Protein AF-A0A1B9MT09-F1 (afdb_monomer_lite)

Sequence (116 aa):
MTIEELIDKQTKREIFAAGRFQIILQTLKAAVTYLKLDLSLKYNKETQDTLFEEYLIKIKRKNIIKYLEHNGDIEDAIYDWAKEFASAGVRKGKAISGGRVATFEGSSYYQGDGLN

pLDDT: mean 94.53, std 6.09, range [57.97, 98.44]

Structure (mmCIF, N/CA/C/O backbone):
data_AF-A0A1B9MT09-F1
#
_entry.id   AF-A0A1B9MT09-F1
#
loop_
_atom_site.group_PDB
_atom_site.id
_atom_site.type_symbol
_atom_site.label_atom_id
_atom_site.label_alt_id
_atom_site.label_comp_id
_atom_site.label_asym_id
_atom_site.label_entity_id
_atom_site.label_seq_id
_atom_site.pdbx_PDB_ins_code
_atom_site.Cartn_x
_atom_site.Cartn_y
_atom_site.Cartn_z
_atom_site.occupancy
_atom_site.B_iso_or_equiv
_atom_site.auth_seq_id
_atom_site.auth_comp_id
_atom_site.auth_asym_id
_atom_site.auth_atom_id
_atom_site.pdbx_PDB_model_num
ATOM 1 N N . MET A 1 1 ? -5.723 6.446 18.864 1.00 95.25 1 MET A N 1
ATOM 2 C CA . MET A 1 1 ? -6.448 6.428 17.590 1.00 95.25 1 MET A CA 1
ATOM 3 C C . MET A 1 1 ? -6.737 4.987 17.210 1.00 95.25 1 MET A C 1
ATOM 5 O O . MET A 1 1 ? -5.790 4.205 17.118 1.00 95.25 1 MET A O 1
ATOM 9 N N . THR A 1 2 ? -8.007 4.623 17.079 1.00 98.38 2 THR A N 1
ATOM 10 C CA . THR A 1 2 ? -8.458 3.335 16.531 1.00 98.38 2 THR A CA 1
ATOM 11 C C . THR A 1 2 ? -8.408 3.339 15.002 1.00 98.38 2 THR A C 1
ATOM 13 O O . THR A 1 2 ? -8.172 4.381 14.383 1.00 98.38 2 THR A O 1
ATOM 16 N N . ILE A 1 3 ? -8.604 2.174 14.381 1.00 97.94 3 ILE A N 1
ATOM 17 C CA . ILE A 1 3 ? -8.771 2.064 12.928 1.00 97.94 3 ILE A CA 1
ATOM 18 C C . ILE A 1 3 ? -9.991 2.878 12.474 1.00 97.94 3 ILE A C 1
ATOM 20 O O . ILE A 1 3 ? -9.892 3.602 11.485 1.00 97.94 3 ILE A O 1
ATOM 24 N N . GLU A 1 4 ? -11.109 2.807 13.203 1.00 98.44 4 GLU A N 1
ATOM 25 C CA . GLU A 1 4 ? -12.316 3.588 12.905 1.00 98.44 4 GLU A CA 1
ATOM 26 C C . GLU A 1 4 ? -12.045 5.097 12.903 1.00 98.44 4 GLU A C 1
ATOM 28 O O . GLU A 1 4 ? -12.327 5.781 11.919 1.00 98.44 4 GLU A O 1
ATOM 33 N N . GLU A 1 5 ? -11.423 5.603 13.972 1.00 98.38 5 GLU A N 1
ATOM 34 C CA . GLU A 1 5 ? -11.073 7.020 14.101 1.00 98.38 5 GLU A CA 1
ATOM 35 C C . GLU A 1 5 ? -10.123 7.463 12.981 1.00 98.38 5 GLU A C 1
ATOM 37 O O . GLU A 1 5 ? -10.260 8.562 12.444 1.00 98.38 5 GLU A O 1
ATOM 42 N N . LEU A 1 6 ? -9.162 6.616 12.595 1.00 98.25 6 LEU A N 1
ATOM 43 C CA . LEU A 1 6 ? -8.266 6.918 11.481 1.00 98.25 6 LEU A CA 1
ATOM 44 C C . LEU A 1 6 ? -9.024 6.987 10.147 1.00 98.25 6 LEU A C 1
ATOM 46 O O . LEU A 1 6 ? -8.812 7.923 9.378 1.00 98.25 6 LEU A O 1
ATOM 50 N N . ILE A 1 7 ? -9.913 6.027 9.874 1.00 98.25 7 ILE A N 1
ATOM 51 C CA . ILE A 1 7 ? -10.735 6.013 8.656 1.00 98.25 7 ILE A CA 1
ATOM 52 C C . ILE A 1 7 ? -11.598 7.275 8.571 1.00 98.25 7 ILE A C 1
ATOM 54 O O . ILE A 1 7 ? -11.696 7.867 7.492 1.00 98.25 7 ILE A O 1
ATOM 58 N N . ASP A 1 8 ? -12.200 7.699 9.682 1.00 98.31 8 ASP A N 1
ATOM 59 C CA . ASP A 1 8 ? -12.994 8.927 9.753 1.00 98.31 8 ASP A CA 1
ATOM 60 C C . ASP A 1 8 ? -12.139 10.163 9.425 1.00 98.31 8 ASP A C 1
ATOM 62 O O . ASP A 1 8 ? -12.456 10.908 8.492 1.00 98.31 8 ASP A O 1
ATOM 66 N N . LYS A 1 9 ? -10.981 10.317 10.079 1.00 98.31 9 LYS A N 1
ATOM 67 C CA . LYS A 1 9 ? -10.045 11.424 9.813 1.00 98.31 9 LYS A CA 1
ATOM 68 C C . LYS A 1 9 ? -9.543 11.457 8.374 1.00 98.31 9 LYS A C 1
ATOM 70 O O . LYS A 1 9 ? -9.450 12.530 7.776 1.00 98.31 9 LYS A O 1
ATOM 75 N N . GLN A 1 10 ? -9.241 10.298 7.789 1.00 97.62 10 GLN A N 1
ATOM 76 C CA . GLN A 1 10 ? -8.821 10.223 6.391 1.00 97.62 10 GLN A CA 1
ATOM 77 C C . GLN A 1 10 ? -9.966 10.510 5.415 1.00 97.62 10 GLN A C 1
ATOM 79 O O . GLN A 1 10 ? -9.751 11.126 4.372 1.00 97.62 10 GLN A O 1
ATOM 84 N N . THR A 1 11 ? -11.196 10.127 5.761 1.00 97.44 11 THR A N 1
ATOM 85 C CA . THR A 1 11 ? -12.394 10.457 4.973 1.00 97.44 11 THR A CA 1
ATOM 86 C C . THR A 1 11 ? -12.653 11.964 4.977 1.00 97.44 11 THR A C 1
ATOM 88 O O . THR A 1 11 ? -12.937 12.541 3.928 1.00 97.44 11 THR A O 1
ATOM 91 N N . LYS A 1 12 ? -12.463 12.617 6.129 1.00 97.50 12 LYS A N 1
ATOM 92 C CA . LYS A 1 12 ? -12.546 14.078 6.297 1.00 97.50 12 LYS A CA 1
ATOM 93 C C . LYS A 1 12 ? -11.342 14.839 5.736 1.00 97.50 12 LYS A C 1
ATOM 95 O O . LYS A 1 12 ? -11.343 16.065 5.751 1.00 97.50 12 LYS A O 1
ATOM 100 N N . ARG A 1 13 ? -10.333 14.128 5.214 1.00 94.56 13 ARG A N 1
ATOM 101 C CA . ARG A 1 13 ? -9.060 14.685 4.719 1.00 94.56 13 ARG A CA 1
ATOM 102 C C . ARG A 1 13 ? -8.260 15.454 5.778 1.00 94.56 13 ARG A C 1
ATOM 104 O O . ARG A 1 13 ? -7.400 16.253 5.431 1.00 94.56 13 ARG A O 1
ATOM 111 N N . GLU A 1 14 ? -8.497 15.184 7.059 1.00 97.44 14 GLU A N 1
ATOM 112 C CA . GLU A 1 14 ? -7.676 15.708 8.159 1.00 97.44 14 GLU A CA 1
ATOM 113 C C . GLU A 1 14 ? -6.300 15.030 8.192 1.00 97.44 14 GLU A C 1
ATOM 115 O O . GLU A 1 14 ? -5.305 15.618 8.608 1.00 97.44 14 GLU A O 1
ATOM 120 N N . ILE A 1 15 ? -6.246 13.774 7.740 1.00 95.69 15 ILE A N 1
ATOM 121 C CA . ILE A 1 15 ? -5.027 12.987 7.577 1.00 95.69 15 ILE A CA 1
ATOM 122 C C . ILE A 1 15 ? -5.060 12.391 6.174 1.00 95.69 15 ILE A C 1
ATOM 124 O O . ILE A 1 15 ? -6.012 11.708 5.822 1.00 95.69 15 ILE A O 1
ATOM 128 N N . PHE A 1 16 ? -4.037 12.611 5.354 1.00 94.06 16 PHE A N 1
ATOM 129 C CA . PHE A 1 16 ? -3.985 11.973 4.035 1.00 94.06 16 PHE A CA 1
ATOM 130 C C . PHE A 1 16 ? -3.456 10.533 4.129 1.00 94.06 16 PHE A C 1
ATOM 132 O O . PHE A 1 16 ? -4.111 9.581 3.702 1.00 94.06 16 PHE A O 1
ATOM 139 N N . ALA A 1 17 ? -2.308 10.367 4.784 1.00 94.50 17 ALA A N 1
ATOM 140 C CA . ALA A 1 17 ? -1.614 9.103 4.998 1.00 94.50 17 ALA A CA 1
ATOM 141 C C . ALA A 1 17 ? -1.161 8.996 6.462 1.00 94.50 17 ALA A C 1
ATOM 143 O O . ALA A 1 17 ? -0.877 10.014 7.094 1.00 94.50 17 ALA A O 1
ATOM 144 N N . ALA A 1 18 ? -1.108 7.780 7.017 1.00 95.44 18 ALA A N 1
ATOM 145 C CA . ALA A 1 18 ? -0.835 7.590 8.443 1.00 95.44 18 ALA A CA 1
ATOM 146 C C . ALA A 1 18 ? 0.171 6.479 8.758 1.00 95.44 18 ALA A C 1
ATOM 148 O O . ALA A 1 18 ? 0.180 5.408 8.144 1.00 95.44 18 ALA A O 1
ATOM 149 N N . GLY A 1 19 ? 0.945 6.712 9.821 1.00 95.06 19 GLY A N 1
ATOM 150 C CA . GLY A 1 19 ? 1.844 5.729 10.418 1.00 95.06 19 GLY A CA 1
ATOM 151 C C . GLY A 1 19 ? 3.165 5.543 9.671 1.00 95.06 19 GLY A C 1
ATOM 152 O O . GLY A 1 19 ? 3.499 6.284 8.744 1.00 95.06 19 GLY A O 1
ATOM 153 N N . ARG A 1 20 ? 3.916 4.520 10.087 1.00 94.12 20 ARG A N 1
ATOM 154 C CA . ARG A 1 20 ? 5.249 4.176 9.568 1.00 94.12 20 ARG A CA 1
ATOM 155 C C . ARG A 1 20 ? 5.235 3.884 8.069 1.00 94.12 20 ARG A C 1
ATOM 157 O O . ARG A 1 20 ? 6.185 4.215 7.372 1.00 94.12 20 ARG A O 1
ATOM 164 N N . PHE A 1 21 ? 4.146 3.292 7.590 1.00 95.12 21 PHE A N 1
ATOM 165 C CA . PHE A 1 21 ? 3.981 2.873 6.200 1.00 95.12 21 PHE A CA 1
ATOM 166 C C . PHE A 1 21 ? 3.098 3.826 5.384 1.00 95.12 21 PHE A C 1
ATOM 168 O O . PHE A 1 21 ? 2.681 3.458 4.294 1.00 95.12 21 PHE A O 1
ATOM 175 N N . GLN A 1 22 ? 2.791 5.023 5.908 1.00 95.50 22 GLN A N 1
ATOM 176 C CA . GLN A 1 22 ? 2.036 6.067 5.197 1.00 95.50 22 GLN A CA 1
ATOM 177 C C . GLN A 1 22 ? 0.779 5.525 4.478 1.00 95.50 22 GLN A C 1
ATOM 179 O O . GLN A 1 22 ? 0.532 5.807 3.309 1.00 95.50 22 GLN A O 1
ATOM 184 N N . ILE A 1 23 ? -0.031 4.725 5.179 1.00 95.94 23 ILE A N 1
ATOM 185 C CA . ILE A 1 23 ? -1.186 4.041 4.580 1.00 95.94 23 ILE A CA 1
ATOM 186 C C . ILE A 1 23 ? -2.299 5.054 4.297 1.00 95.94 23 ILE A C 1
ATOM 188 O O . ILE A 1 23 ? -2.735 5.779 5.194 1.00 95.94 23 ILE A O 1
ATOM 192 N N . ILE A 1 24 ? -2.782 5.081 3.053 1.00 95.56 24 ILE A N 1
ATOM 193 C CA . ILE A 1 24 ? -3.910 5.912 2.607 1.00 95.56 24 ILE A CA 1
ATOM 194 C C . ILE A 1 24 ? -5.265 5.232 2.856 1.00 95.56 24 ILE A C 1
ATOM 196 O O . ILE A 1 24 ? -5.351 4.004 2.944 1.00 95.56 24 ILE A O 1
ATOM 200 N N . LEU A 1 25 ? -6.344 6.024 2.863 1.00 97.12 25 LEU A N 1
ATOM 201 C CA . LEU A 1 25 ? -7.718 5.576 3.141 1.00 97.12 25 LEU A CA 1
ATOM 202 C C . LEU A 1 25 ? -8.143 4.327 2.361 1.00 97.12 25 LEU A C 1
ATOM 204 O O . LEU A 1 25 ? -8.701 3.390 2.932 1.00 97.12 25 LEU A O 1
ATOM 208 N N . GLN A 1 26 ? -7.911 4.319 1.045 1.00 96.56 26 GLN A N 1
ATOM 209 C CA . GLN A 1 26 ? -8.345 3.217 0.184 1.00 96.56 26 GLN A CA 1
ATOM 210 C C . GLN A 1 26 ? -7.606 1.917 0.524 1.00 96.56 26 GLN A C 1
ATOM 212 O O . GLN A 1 26 ? -8.232 0.863 0.619 1.00 96.56 26 GLN A O 1
ATOM 217 N N . THR A 1 27 ? -6.294 1.998 0.769 1.00 96.75 27 THR A N 1
ATOM 218 C CA . THR A 1 27 ? -5.487 0.848 1.195 1.00 96.75 27 THR A CA 1
ATOM 219 C C . THR A 1 27 ? -5.942 0.343 2.560 1.00 96.75 27 THR A C 1
ATOM 221 O O . THR A 1 27 ? -6.131 -0.861 2.710 1.00 96.75 27 THR A O 1
ATOM 224 N N . LEU A 1 28 ? -6.175 1.240 3.526 1.00 97.88 28 LEU A N 1
ATOM 225 C CA . LEU A 1 28 ? -6.621 0.863 4.869 1.00 97.88 28 LEU A CA 1
ATOM 226 C C . LEU A 1 28 ? -7.972 0.138 4.833 1.00 97.88 28 LEU A C 1
ATOM 228 O O . LEU A 1 28 ? -8.093 -0.948 5.391 1.00 97.88 28 LEU A O 1
ATOM 232 N N . LYS A 1 29 ? -8.969 0.686 4.125 1.00 98.19 29 LYS A N 1
ATOM 233 C CA . LYS A 1 29 ? -10.296 0.057 3.984 1.00 98.19 29 LYS A CA 1
ATOM 234 C C . LYS A 1 29 ? -10.216 -1.328 3.344 1.00 98.19 29 LYS A C 1
ATOM 236 O O . LYS A 1 29 ? -10.868 -2.263 3.812 1.00 98.19 29 LYS A O 1
ATOM 241 N N . ALA A 1 30 ? -9.413 -1.469 2.292 1.00 98.12 30 ALA A N 1
ATOM 242 C CA . ALA A 1 30 ? -9.246 -2.745 1.610 1.00 98.12 30 ALA A CA 1
ATOM 243 C C . ALA A 1 30 ? -8.539 -3.781 2.503 1.00 98.12 30 ALA A C 1
ATOM 245 O O . ALA A 1 30 ? -8.981 -4.926 2.572 1.00 98.12 30 ALA A O 1
ATOM 246 N N . ALA A 1 31 ? -7.515 -3.364 3.253 1.00 97.88 31 ALA A N 1
ATOM 247 C CA . ALA A 1 31 ? -6.806 -4.221 4.197 1.00 97.88 31 ALA A CA 1
ATOM 248 C C . ALA A 1 31 ? -7.709 -4.696 5.343 1.00 97.88 31 ALA A C 1
ATOM 250 O O . ALA A 1 31 ? -7.767 -5.889 5.620 1.00 97.88 31 ALA A O 1
ATOM 251 N N . VAL A 1 32 ? -8.464 -3.780 5.960 1.00 98.00 32 VAL A N 1
ATOM 252 C CA . VAL A 1 32 ? -9.439 -4.096 7.018 1.00 98.00 32 VAL A CA 1
ATOM 253 C C . VAL A 1 32 ? -10.473 -5.103 6.527 1.00 98.00 32 VAL A C 1
ATOM 255 O O . VAL A 1 32 ? -10.755 -6.075 7.221 1.00 98.00 32 VAL A O 1
ATOM 258 N N . THR A 1 33 ? -10.996 -4.903 5.315 1.00 98.25 33 THR A N 1
ATOM 259 C CA . THR A 1 33 ? -11.984 -5.808 4.712 1.00 98.25 33 THR A CA 1
ATOM 260 C C . THR A 1 33 ? -11.389 -7.193 4.459 1.00 98.25 33 THR A C 1
ATOM 262 O O . THR A 1 33 ? -12.006 -8.201 4.797 1.00 98.25 33 THR A O 1
ATOM 265 N N . TYR A 1 34 ? -10.184 -7.252 3.885 1.00 98.12 34 TYR A N 1
ATOM 266 C CA . TYR A 1 34 ? -9.522 -8.509 3.539 1.00 98.12 34 TYR A CA 1
ATOM 267 C C . TYR A 1 34 ? -9.125 -9.318 4.782 1.00 98.12 34 TYR A C 1
ATOM 269 O O . TYR A 1 34 ? -9.416 -10.509 4.872 1.00 98.12 34 TYR A O 1
ATOM 277 N N . LEU A 1 35 ? -8.494 -8.657 5.753 1.00 97.75 35 LEU A N 1
ATOM 278 C CA . LEU A 1 35 ? -8.002 -9.267 6.990 1.00 97.75 35 LEU A CA 1
ATOM 279 C C . LEU A 1 35 ? -9.093 -9.426 8.059 1.00 97.75 35 LEU A C 1
ATOM 281 O O . LEU A 1 35 ? -8.836 -10.026 9.099 1.00 97.75 35 LEU A O 1
ATOM 285 N N . LYS A 1 36 ? -10.301 -8.901 7.811 1.00 97.94 36 LYS A N 1
ATOM 286 C CA . LYS A 1 36 ? -11.432 -8.893 8.753 1.00 97.94 36 LYS A CA 1
ATOM 287 C C . LYS A 1 36 ? -11.049 -8.292 10.112 1.00 97.94 36 LYS A C 1
ATOM 289 O O . LYS A 1 36 ? -11.395 -8.836 11.158 1.00 97.94 36 LYS A O 1
ATOM 294 N N . LEU A 1 37 ? -10.303 -7.187 10.084 1.00 97.12 37 LEU A N 1
ATOM 295 C CA . LEU A 1 37 ? -9.859 -6.505 11.300 1.00 97.12 37 LEU A CA 1
ATOM 296 C C . LEU A 1 37 ? -11.036 -5.829 12.001 1.00 97.12 37 LEU A C 1
ATOM 298 O O . LEU A 1 37 ? -11.890 -5.222 11.354 1.00 97.12 37 LEU A O 1
ATOM 302 N N . ASP A 1 38 ? -11.032 -5.881 13.329 1.00 97.50 38 ASP A N 1
ATOM 303 C CA . ASP A 1 38 ? -11.956 -5.103 14.144 1.00 97.50 38 ASP A CA 1
ATOM 304 C C . ASP A 1 38 ? -11.578 -3.611 14.083 1.00 97.50 38 ASP A C 1
ATOM 306 O O . ASP A 1 38 ? -10.433 -3.224 14.324 1.00 97.50 38 ASP A O 1
ATOM 310 N N . LEU A 1 39 ? -12.557 -2.766 13.753 1.00 97.44 39 LEU A N 1
ATOM 311 C CA . LEU A 1 39 ? -12.403 -1.315 13.654 1.00 97.44 39 LEU A CA 1
ATOM 3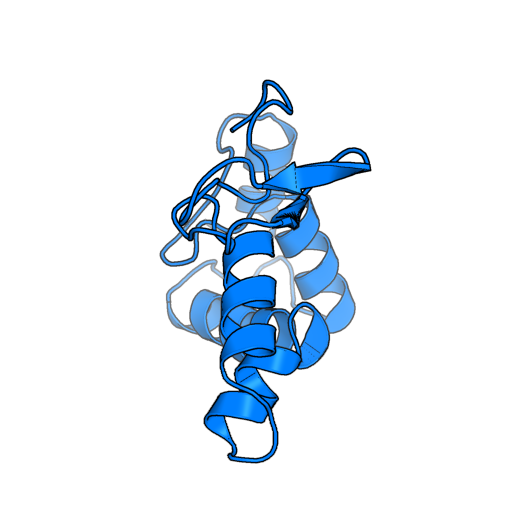12 C C . LEU A 1 39 ? -12.060 -0.656 15.001 1.00 97.44 39 LEU A C 1
ATOM 314 O O . LEU A 1 39 ? -11.462 0.426 15.017 1.00 97.44 39 LEU A O 1
ATOM 318 N N . SER A 1 40 ? -12.381 -1.317 16.117 1.00 98.25 40 SER A N 1
ATOM 319 C CA . SER A 1 40 ? -12.046 -0.864 17.468 1.00 98.25 40 SER A CA 1
ATOM 320 C C . SER A 1 40 ? -10.553 -1.014 17.806 1.00 98.25 40 SER A C 1
ATOM 322 O O . SER A 1 40 ? -10.064 -0.390 18.755 1.00 98.25 40 SER A O 1
ATOM 324 N N . LEU A 1 41 ? -9.796 -1.792 17.015 1.00 97.75 41 LEU A N 1
ATOM 325 C CA . LEU A 1 41 ? -8.362 -1.990 17.222 1.00 97.75 41 LEU A CA 1
ATOM 326 C C . LEU A 1 41 ? -7.606 -0.665 17.162 1.00 97.75 41 LEU A C 1
ATOM 328 O O . LEU A 1 41 ? -7.859 0.204 16.325 1.00 97.75 41 LEU A O 1
ATOM 332 N N . LYS A 1 42 ? -6.619 -0.519 18.048 1.00 98.38 42 LYS A N 1
ATOM 333 C CA . LYS A 1 42 ? -5.716 0.634 18.031 1.00 98.38 42 LYS A CA 1
ATOM 334 C C . LYS A 1 42 ? -4.817 0.565 16.803 1.00 98.38 42 LYS A C 1
ATOM 336 O O . LYS A 1 42 ? -4.190 -0.457 16.564 1.00 98.38 42 LYS A O 1
ATOM 341 N N . TYR A 1 43 ? -4.647 1.686 16.106 1.00 97.69 43 TYR A N 1
ATOM 342 C CA . TYR A 1 43 ? -3.679 1.814 15.012 1.00 97.69 43 TYR A CA 1
ATOM 343 C C . TYR A 1 43 ? -2.239 1.966 15.553 1.00 97.69 43 TYR A C 1
ATOM 345 O O . TYR A 1 43 ? -1.569 2.983 15.368 1.00 97.69 43 TYR A O 1
ATOM 353 N N . ASN A 1 44 ? -1.787 0.969 16.313 1.00 97.62 44 ASN A N 1
ATOM 354 C CA . ASN A 1 44 ? -0.468 0.882 16.942 1.00 97.62 44 ASN A CA 1
ATOM 355 C C . ASN A 1 44 ? 0.556 0.192 16.023 1.00 97.62 44 ASN A C 1
ATOM 357 O O . ASN A 1 44 ? 0.269 -0.087 14.858 1.00 97.62 44 ASN A O 1
ATOM 361 N N . LYS A 1 45 ? 1.767 -0.045 16.541 1.00 97.38 45 LYS A N 1
ATOM 362 C CA . LYS A 1 45 ? 2.861 -0.679 15.798 1.00 97.38 45 LYS A CA 1
ATOM 363 C C . LYS A 1 45 ? 2.464 -2.071 15.299 1.00 97.38 45 LYS A C 1
ATOM 365 O O . LYS A 1 45 ? 2.646 -2.359 14.127 1.00 97.38 45 LYS A O 1
ATOM 370 N N . GLU A 1 46 ? 1.874 -2.894 16.157 1.00 97.50 46 GLU A N 1
ATOM 371 C CA . GLU A 1 46 ? 1.526 -4.287 15.853 1.00 97.50 46 GLU A CA 1
ATOM 372 C C . GLU A 1 46 ? 0.457 -4.370 14.754 1.00 97.50 46 GLU A C 1
ATOM 374 O O . GLU A 1 46 ? 0.562 -5.170 13.824 1.00 97.50 46 GLU A O 1
ATOM 379 N N . THR A 1 47 ? -0.542 -3.485 14.811 1.00 97.62 47 THR A N 1
ATOM 380 C CA . THR A 1 47 ? -1.571 -3.375 13.767 1.00 97.62 47 THR A CA 1
ATOM 381 C C . THR A 1 47 ? -0.973 -2.884 12.451 1.00 97.62 47 THR A C 1
ATOM 383 O O . THR A 1 47 ? -1.316 -3.400 11.390 1.00 97.62 47 THR A O 1
ATOM 386 N N . GLN A 1 48 ? -0.056 -1.912 12.495 1.00 98.06 48 GLN A N 1
ATOM 387 C CA . GLN A 1 48 ? 0.638 -1.425 11.299 1.00 98.06 48 GLN A CA 1
ATOM 388 C C . GLN A 1 48 ? 1.512 -2.509 10.659 1.00 98.06 48 GLN A C 1
ATOM 390 O O . GLN A 1 48 ? 1.473 -2.657 9.440 1.00 98.06 48 GLN A O 1
ATOM 395 N N . ASP A 1 49 ? 2.256 -3.272 11.462 1.00 97.69 49 ASP A N 1
ATOM 396 C CA . ASP A 1 49 ? 3.078 -4.386 10.984 1.00 97.69 49 ASP A CA 1
ATOM 397 C C . ASP A 1 49 ? 2.180 -5.474 10.358 1.00 97.69 49 ASP A C 1
ATOM 399 O O . ASP A 1 49 ? 2.431 -5.895 9.233 1.00 97.69 49 ASP A O 1
ATOM 403 N N . THR A 1 50 ? 1.046 -5.814 10.987 1.00 97.50 50 THR A N 1
ATOM 404 C CA . THR A 1 50 ? 0.056 -6.760 10.426 1.00 97.50 50 THR A CA 1
ATOM 405 C C . THR A 1 50 ? -0.502 -6.284 9.081 1.00 97.50 50 THR A C 1
ATOM 407 O O . THR A 1 50 ? -0.566 -7.050 8.122 1.00 97.50 50 THR A O 1
ATOM 410 N N . LEU A 1 51 ? -0.896 -5.010 8.970 1.00 97.56 51 LEU A N 1
ATOM 411 C CA . LEU A 1 51 ? -1.390 -4.434 7.713 1.00 97.56 51 LEU A CA 1
ATOM 412 C C . LEU A 1 51 ? -0.328 -4.485 6.605 1.00 97.56 51 LEU A C 1
ATOM 414 O O . LEU A 1 51 ? -0.650 -4.742 5.441 1.00 97.56 51 LEU A O 1
ATOM 418 N N . PHE A 1 52 ? 0.931 -4.228 6.958 1.00 96.88 52 PHE A N 1
ATOM 419 C CA . PHE A 1 52 ? 2.041 -4.250 6.016 1.00 96.88 52 PHE A CA 1
ATOM 420 C C . PHE A 1 52 ? 2.356 -5.676 5.549 1.00 96.88 52 PHE A C 1
ATOM 422 O O . PHE A 1 52 ? 2.361 -5.945 4.347 1.00 96.88 52 PHE A O 1
ATOM 429 N N . GLU A 1 53 ? 2.571 -6.593 6.488 1.00 96.62 53 GLU A N 1
ATOM 430 C CA . GLU A 1 53 ? 3.005 -7.962 6.217 1.00 96.62 53 GLU A CA 1
ATOM 431 C C . GLU A 1 53 ? 1.886 -8.806 5.606 1.00 96.62 53 GLU A C 1
ATOM 433 O O . GLU A 1 53 ? 2.084 -9.432 4.566 1.00 96.62 53 GLU A O 1
ATOM 438 N N . GLU A 1 54 ? 0.689 -8.787 6.196 1.00 97.62 54 GLU A N 1
ATOM 439 C CA . GLU A 1 54 ? -0.390 -9.704 5.812 1.00 97.62 54 GLU A CA 1
ATOM 440 C C . GLU A 1 54 ? -1.221 -9.222 4.628 1.00 97.62 54 GLU A C 1
ATOM 442 O O . GLU A 1 54 ? -1.833 -10.033 3.936 1.00 97.62 54 GLU A O 1
ATOM 447 N N . TYR A 1 55 ? -1.235 -7.917 4.354 1.00 98.06 55 TYR A N 1
ATOM 448 C CA . TYR A 1 55 ? -2.005 -7.372 3.239 1.00 98.06 55 TYR A CA 1
ATOM 449 C C . TYR A 1 55 ? -1.134 -6.675 2.200 1.00 98.06 55 TYR A C 1
ATOM 451 O O . TYR A 1 55 ? -1.191 -7.022 1.018 1.00 98.06 55 TYR A O 1
ATOM 459 N N . LEU A 1 56 ? -0.331 -5.691 2.600 1.00 97.25 56 LEU A N 1
ATOM 460 C CA . LEU A 1 56 ? 0.347 -4.827 1.638 1.00 97.25 56 LEU A CA 1
ATOM 461 C C . LEU A 1 56 ? 1.351 -5.610 0.785 1.00 97.25 56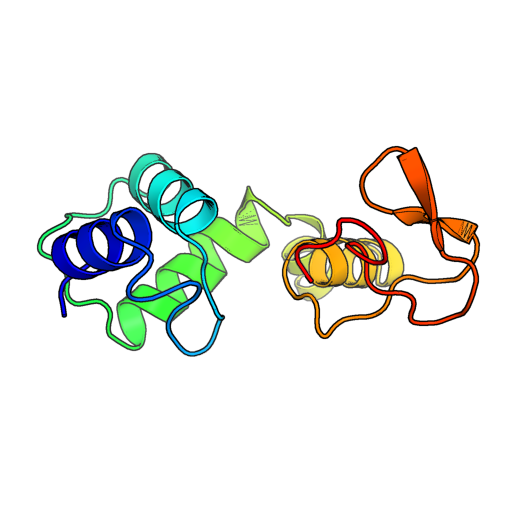 LEU A C 1
ATOM 463 O O . LEU A 1 56 ? 1.219 -5.595 -0.438 1.00 97.25 56 LEU A O 1
ATOM 467 N N . ILE A 1 57 ? 2.282 -6.347 1.398 1.00 96.75 57 ILE A N 1
ATOM 468 C CA . ILE A 1 57 ? 3.318 -7.086 0.654 1.00 96.75 57 ILE A CA 1
ATOM 469 C C . ILE A 1 57 ? 2.876 -8.485 0.210 1.00 96.75 57 ILE A C 1
ATOM 471 O O . ILE A 1 57 ? 3.353 -8.955 -0.819 1.00 96.75 57 ILE A O 1
ATOM 475 N N . LYS A 1 58 ? 1.964 -9.148 0.937 1.00 96.81 58 LYS A N 1
ATOM 476 C CA . LYS A 1 58 ? 1.485 -10.497 0.578 1.00 96.81 58 LYS A CA 1
ATOM 477 C C . LYS A 1 58 ? 0.360 -10.492 -0.454 1.00 96.81 58 LYS A C 1
ATOM 479 O O . LYS A 1 58 ? 0.320 -11.371 -1.313 1.00 96.81 58 LYS A O 1
ATOM 484 N N . ILE A 1 59 ? -0.538 -9.506 -0.403 1.00 97.56 59 ILE A N 1
ATOM 485 C CA . ILE A 1 59 ? -1.781 -9.507 -1.191 1.00 97.56 59 ILE A CA 1
ATOM 486 C C . ILE A 1 59 ? -1.767 -8.414 -2.254 1.00 97.56 59 ILE A C 1
ATOM 488 O O . ILE A 1 59 ? -1.839 -8.711 -3.447 1.00 97.56 59 ILE A O 1
ATOM 492 N N . LYS A 1 60 ? -1.642 -7.145 -1.852 1.00 97.12 60 LYS A N 1
ATOM 493 C CA . LYS A 1 60 ? -1.733 -6.002 -2.775 1.00 97.12 60 LYS A CA 1
ATOM 494 C C . LYS A 1 60 ? -0.509 -5.893 -3.696 1.00 97.12 60 LYS A C 1
ATOM 496 O O . LYS A 1 60 ? -0.660 -5.592 -4.879 1.00 97.12 60 LYS A O 1
ATOM 501 N N . ARG A 1 61 ? 0.691 -6.132 -3.157 1.00 97.31 61 ARG A N 1
ATOM 502 C CA . ARG A 1 61 ? 2.009 -5.984 -3.809 1.00 97.31 61 ARG A CA 1
ATOM 503 C C . ARG A 1 61 ? 2.833 -7.270 -3.710 1.00 97.31 61 ARG A C 1
ATOM 505 O O . ARG A 1 61 ? 3.984 -7.260 -3.281 1.00 97.31 61 ARG A O 1
ATOM 512 N N . LYS A 1 62 ? 2.222 -8.392 -4.105 1.00 97.25 62 LYS A N 1
ATOM 513 C CA . LYS A 1 62 ? 2.755 -9.759 -3.942 1.00 97.25 62 LYS A CA 1
ATOM 514 C C . LYS A 1 62 ? 4.177 -9.984 -4.469 1.00 97.25 62 LYS A C 1
ATOM 516 O O . LYS A 1 62 ? 4.826 -10.938 -4.055 1.00 97.25 62 LYS A O 1
ATOM 521 N N . ASN A 1 63 ? 4.671 -9.163 -5.398 1.00 98.06 63 ASN A N 1
ATOM 522 C CA . ASN A 1 63 ? 6.033 -9.330 -5.904 1.00 98.06 63 ASN A CA 1
ATOM 523 C C . ASN A 1 63 ? 7.093 -8.986 -4.849 1.00 98.06 63 ASN A C 1
ATOM 525 O O . ASN A 1 63 ? 8.185 -9.543 -4.897 1.00 98.06 63 ASN A O 1
ATOM 529 N N . ILE A 1 64 ? 6.753 -8.157 -3.854 1.00 97.12 64 ILE A N 1
ATOM 530 C CA . ILE A 1 64 ? 7.643 -7.852 -2.729 1.00 97.12 64 ILE A CA 1
ATOM 531 C C . ILE A 1 64 ? 7.904 -9.118 -1.908 1.00 97.12 64 ILE A C 1
ATOM 533 O O . ILE A 1 64 ? 9.062 -9.490 -1.735 1.00 97.12 64 ILE A O 1
ATOM 537 N N . ILE A 1 65 ? 6.854 -9.816 -1.447 1.00 97.38 65 ILE A N 1
ATOM 538 C CA . ILE A 1 65 ? 7.054 -11.038 -0.652 1.00 97.38 65 ILE A CA 1
ATOM 539 C C . ILE A 1 65 ? 7.735 -12.138 -1.469 1.00 97.38 65 ILE A C 1
ATOM 541 O O . ILE A 1 65 ? 8.651 -12.781 -0.973 1.00 97.38 65 ILE A O 1
ATOM 545 N N . LYS A 1 66 ? 7.379 -12.291 -2.753 1.00 97.88 66 LYS A N 1
ATOM 546 C CA . LYS A 1 66 ? 8.028 -13.273 -3.633 1.00 97.88 66 LYS A CA 1
ATOM 547 C C . LYS A 1 66 ? 9.533 -13.060 -3.719 1.00 97.88 66 LYS A C 1
ATOM 549 O O . LYS A 1 66 ? 10.276 -14.033 -3.671 1.00 97.88 66 LYS A O 1
ATOM 554 N N . TYR A 1 67 ? 9.979 -11.812 -3.851 1.00 97.75 67 TYR A N 1
ATOM 555 C CA . TYR A 1 67 ? 11.403 -11.500 -3.872 1.00 97.75 67 TYR A CA 1
ATOM 556 C C . TYR A 1 67 ? 12.077 -11.813 -2.527 1.00 97.75 67 TYR A C 1
ATOM 558 O O . TYR A 1 67 ? 13.126 -12.455 -2.511 1.00 97.75 67 TYR A O 1
ATOM 566 N N . LEU A 1 68 ? 11.455 -11.428 -1.405 1.00 96.31 68 LEU A N 1
ATOM 567 C CA . LEU A 1 68 ? 11.977 -11.710 -0.059 1.00 96.31 68 LEU A CA 1
ATOM 568 C C . LEU A 1 68 ? 12.072 -13.215 0.245 1.00 96.31 68 LEU A C 1
ATOM 570 O O . LEU A 1 68 ? 12.971 -13.633 0.965 1.00 96.31 68 LEU A O 1
ATOM 574 N N . GLU A 1 69 ? 11.183 -14.025 -0.327 1.00 96.75 69 GLU A N 1
ATOM 575 C CA . GLU A 1 69 ? 11.167 -15.488 -0.197 1.00 96.75 69 GLU A CA 1
ATOM 576 C C . GLU A 1 69 ? 11.961 -16.207 -1.304 1.00 96.75 69 GLU A C 1
ATOM 578 O O . GLU A 1 69 ? 11.806 -17.412 -1.496 1.00 96.75 69 GLU A O 1
ATOM 5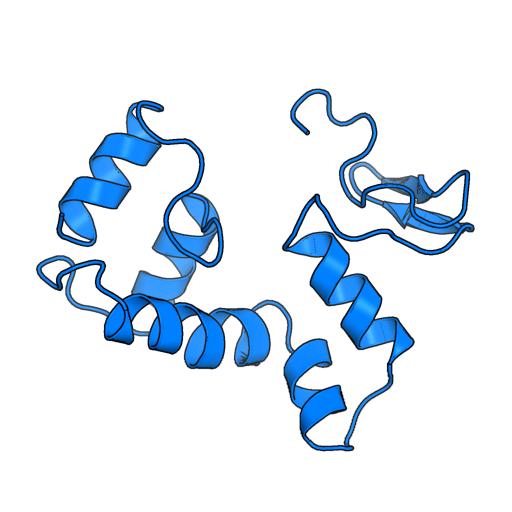83 N N . HIS A 1 70 ? 12.807 -15.485 -2.049 1.00 95.81 70 HIS A N 1
ATOM 584 C CA . HIS A 1 70 ? 13.655 -16.018 -3.126 1.00 95.81 70 HIS A CA 1
ATOM 585 C C . HIS A 1 70 ? 12.899 -16.685 -4.296 1.00 95.81 70 HIS A C 1
ATOM 587 O O . HIS A 1 70 ? 13.482 -17.439 -5.071 1.00 95.81 70 HIS A O 1
ATOM 593 N N . ASN A 1 71 ? 11.614 -16.364 -4.464 1.00 95.50 71 ASN A N 1
ATOM 594 C CA . ASN A 1 71 ? 10.710 -16.897 -5.489 1.00 95.50 71 ASN A CA 1
ATOM 595 C C . ASN A 1 71 ? 10.232 -15.814 -6.479 1.00 95.50 71 ASN A C 1
ATOM 597 O O . ASN A 1 71 ? 9.179 -15.948 -7.112 1.00 95.50 71 ASN A O 1
ATOM 601 N N . GLY A 1 72 ? 10.959 -14.701 -6.583 1.00 95.81 72 GLY A N 1
ATOM 602 C CA . GLY A 1 72 ? 10.572 -13.545 -7.387 1.00 95.81 72 GLY A CA 1
ATOM 603 C C . GLY A 1 72 ? 11.757 -12.718 -7.861 1.00 95.81 72 GLY A C 1
ATOM 604 O O . GLY A 1 72 ? 12.893 -12.931 -7.443 1.00 95.81 72 GLY A O 1
ATOM 605 N N . ASP A 1 73 ? 11.463 -11.764 -8.737 1.00 97.12 73 ASP A N 1
ATOM 606 C CA . ASP A 1 73 ? 12.444 -10.878 -9.351 1.00 97.12 73 ASP A CA 1
ATOM 607 C C . ASP A 1 73 ? 12.510 -9.521 -8.629 1.00 97.12 73 ASP A C 1
ATOM 609 O O . ASP A 1 73 ? 11.488 -8.969 -8.204 1.00 97.12 73 ASP A O 1
ATOM 613 N N . ILE A 1 74 ? 13.723 -8.979 -8.488 1.00 95.44 74 ILE A N 1
ATOM 614 C CA . ILE A 1 74 ? 13.955 -7.705 -7.797 1.00 95.44 74 ILE A CA 1
ATOM 615 C C . ILE A 1 74 ? 13.305 -6.522 -8.525 1.00 95.44 74 ILE A C 1
ATOM 617 O O . ILE A 1 74 ? 12.816 -5.599 -7.875 1.00 95.44 74 ILE A O 1
ATOM 621 N N . GLU A 1 75 ? 13.251 -6.537 -9.858 1.00 95.06 75 GLU A N 1
ATOM 622 C CA . GLU A 1 75 ? 12.663 -5.459 -10.655 1.00 95.06 75 GLU A CA 1
ATOM 623 C C . GLU A 1 75 ? 11.152 -5.400 -10.476 1.00 95.06 75 GLU A C 1
ATOM 625 O O . GLU A 1 75 ? 10.574 -4.316 -10.358 1.00 95.06 75 GLU A O 1
ATOM 630 N N . ASP A 1 76 ? 10.508 -6.562 -10.403 1.00 96.38 76 ASP A N 1
ATOM 631 C CA . ASP A 1 76 ? 9.078 -6.653 -10.125 1.00 96.38 76 ASP A CA 1
ATOM 632 C C . ASP A 1 76 ? 8.751 -6.188 -8.700 1.00 96.38 76 ASP A C 1
ATOM 634 O O . ASP A 1 76 ? 7.742 -5.507 -8.490 1.00 96.38 76 ASP A O 1
ATOM 638 N N . ALA A 1 77 ? 9.614 -6.502 -7.728 1.00 97.00 77 ALA A N 1
ATOM 639 C CA . ALA A 1 77 ? 9.470 -6.053 -6.346 1.00 97.00 77 ALA A CA 1
ATOM 640 C C . ALA A 1 77 ? 9.661 -4.536 -6.198 1.00 97.00 77 ALA A C 1
ATOM 642 O O . ALA A 1 77 ? 8.825 -3.879 -5.577 1.00 97.00 77 ALA A O 1
ATOM 643 N N . ILE A 1 78 ? 10.707 -3.958 -6.802 1.00 94.56 78 ILE A N 1
ATOM 644 C CA . ILE A 1 78 ? 10.951 -2.504 -6.801 1.00 94.56 78 ILE A CA 1
ATOM 645 C C . ILE A 1 78 ? 9.800 -1.770 -7.491 1.00 94.56 78 ILE A C 1
ATOM 647 O O . ILE A 1 78 ? 9.349 -0.727 -7.015 1.00 94.56 78 ILE A O 1
ATOM 651 N N . TYR A 1 79 ? 9.284 -2.314 -8.593 1.00 96.38 79 TYR A N 1
ATOM 652 C CA . TYR A 1 79 ? 8.170 -1.695 -9.299 1.00 96.38 79 TYR A CA 1
ATOM 653 C C . TYR A 1 79 ? 6.876 -1.716 -8.475 1.00 96.38 79 TYR A C 1
ATOM 655 O O . TYR A 1 79 ? 6.166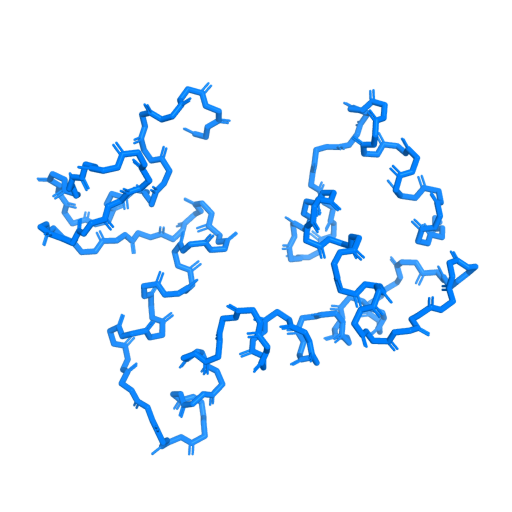 -0.713 -8.420 1.00 96.38 79 TYR A O 1
ATOM 663 N N . ASP A 1 80 ? 6.570 -2.820 -7.792 1.00 97.19 80 ASP A N 1
ATOM 664 C CA . ASP A 1 80 ? 5.434 -2.881 -6.869 1.00 97.19 80 ASP A CA 1
ATOM 665 C C . ASP A 1 80 ? 5.627 -1.986 -5.635 1.00 97.19 80 ASP A C 1
ATOM 667 O O . ASP A 1 80 ? 4.662 -1.365 -5.181 1.00 97.19 80 ASP A O 1
ATOM 671 N N . TRP A 1 81 ? 6.860 -1.850 -5.144 1.00 95.12 81 TRP A N 1
ATOM 672 C CA . TRP A 1 81 ? 7.224 -0.898 -4.096 1.00 95.12 81 TRP A CA 1
ATOM 673 C C . TRP A 1 81 ? 6.952 0.552 -4.532 1.00 95.12 81 TRP A C 1
ATOM 675 O O . TRP A 1 81 ? 6.283 1.291 -3.810 1.00 95.12 81 TRP A O 1
ATOM 685 N N . ALA A 1 82 ? 7.343 0.933 -5.753 1.00 95.31 82 ALA A N 1
ATOM 686 C CA . ALA A 1 82 ? 7.080 2.259 -6.322 1.00 95.31 82 ALA A CA 1
ATOM 687 C C . ALA A 1 82 ? 5.587 2.569 -6.523 1.00 95.31 82 ALA A C 1
ATOM 689 O O . ALA A 1 82 ? 5.171 3.724 -6.451 1.00 95.31 82 ALA A O 1
ATOM 690 N N . LYS A 1 83 ? 4.746 1.549 -6.733 1.00 94.75 83 LYS A N 1
ATOM 691 C CA . LYS A 1 83 ? 3.287 1.735 -6.783 1.00 94.75 83 LYS A CA 1
ATOM 692 C C . LYS A 1 83 ? 2.667 1.982 -5.411 1.00 94.75 83 LYS A C 1
ATOM 694 O O . LYS A 1 83 ? 1.516 2.413 -5.351 1.00 94.75 83 LYS A O 1
ATOM 699 N N . GLU A 1 84 ? 3.341 1.645 -4.319 1.00 94.19 84 GLU A N 1
ATOM 700 C CA . GLU A 1 84 ? 2.804 1.842 -2.970 1.00 94.19 84 GLU A CA 1
ATOM 701 C C . GLU A 1 84 ? 3.391 3.070 -2.281 1.00 94.19 84 GLU A C 1
ATOM 703 O O . GLU A 1 84 ? 2.657 3.802 -1.623 1.00 94.19 84 GLU A O 1
ATOM 708 N N . PHE A 1 85 ? 4.680 3.333 -2.485 1.00 91.44 85 PHE A N 1
ATOM 709 C CA . PHE A 1 85 ? 5.392 4.432 -1.849 1.00 91.44 85 PHE A CA 1
ATOM 710 C C . PHE A 1 85 ? 5.853 5.434 -2.904 1.00 91.44 85 PHE A C 1
ATOM 712 O O . PHE A 1 85 ? 6.738 5.140 -3.701 1.00 91.44 85 PHE A O 1
ATOM 719 N N . ALA A 1 86 ? 5.292 6.646 -2.879 1.00 85.81 86 ALA A N 1
ATOM 720 C CA . ALA A 1 86 ? 5.646 7.711 -3.824 1.00 85.81 86 ALA A CA 1
ATOM 721 C C . ALA A 1 86 ? 7.125 8.142 -3.738 1.00 85.81 86 ALA A C 1
ATOM 723 O O . ALA A 1 86 ? 7.657 8.711 -4.687 1.00 85.81 86 ALA A O 1
ATOM 724 N N . SER A 1 87 ? 7.795 7.848 -2.618 1.00 85.75 87 SER A N 1
ATOM 725 C CA . SER A 1 87 ? 9.234 8.061 -2.433 1.00 85.75 87 SER A CA 1
ATOM 726 C C . SER A 1 87 ? 10.106 7.095 -3.238 1.00 85.75 87 SER A C 1
ATOM 728 O O . SER A 1 87 ? 11.314 7.303 -3.333 1.00 85.75 87 SER A O 1
ATOM 730 N N . ALA A 1 88 ? 9.527 6.034 -3.799 1.00 91.44 88 ALA A N 1
ATOM 731 C CA . ALA A 1 88 ? 10.247 5.055 -4.582 1.00 91.44 88 ALA A CA 1
ATOM 732 C C . ALA A 1 88 ? 10.138 5.311 -6.082 1.00 91.44 88 ALA A C 1
ATOM 734 O O . ALA A 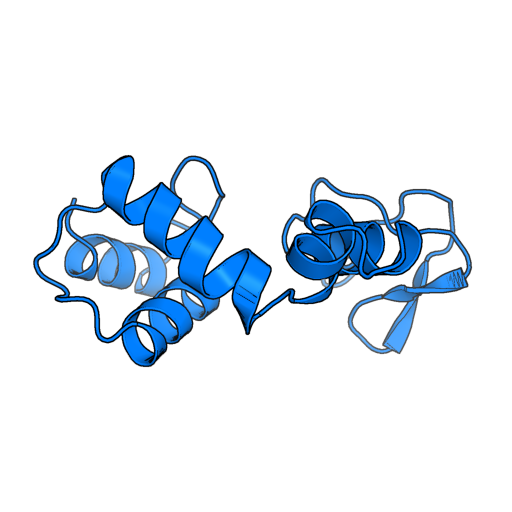1 88 ? 9.074 5.587 -6.638 1.00 91.44 88 ALA A O 1
ATOM 735 N N . GLY A 1 89 ? 11.289 5.188 -6.730 1.00 92.50 89 GLY A N 1
ATOM 736 C CA . GLY A 1 89 ? 11.450 5.449 -8.143 1.00 92.50 89 GLY A CA 1
ATOM 737 C C . GLY A 1 89 ? 11.132 4.243 -9.022 1.00 92.50 89 GLY A C 1
ATOM 738 O O . GLY A 1 89 ? 11.403 3.095 -8.675 1.00 92.50 89 GLY A O 1
ATOM 739 N N . VAL A 1 90 ? 10.596 4.526 -10.202 1.00 94.62 90 VAL A N 1
ATOM 740 C CA . VAL A 1 90 ? 10.363 3.585 -11.295 1.00 94.62 90 VAL A CA 1
ATOM 741 C C . VAL A 1 90 ? 11.499 3.715 -12.314 1.00 94.62 90 VAL A C 1
ATOM 743 O O . VAL A 1 90 ? 11.983 4.818 -12.578 1.00 94.62 90 VAL A O 1
ATOM 746 N N . ARG A 1 91 ? 11.923 2.594 -12.911 1.00 93.38 91 ARG A N 1
ATOM 747 C CA . ARG A 1 91 ? 12.929 2.612 -13.983 1.00 93.38 91 ARG A CA 1
ATOM 748 C C . ARG A 1 91 ? 12.430 3.305 -15.243 1.00 93.38 91 ARG A C 1
ATOM 750 O O . ARG A 1 91 ? 11.248 3.198 -15.584 1.00 93.38 91 ARG A O 1
ATOM 757 N N . LYS A 1 92 ? 13.338 3.938 -15.988 1.00 94.12 92 LYS A N 1
ATOM 758 C CA . LYS A 1 92 ? 12.997 4.619 -17.242 1.00 94.12 92 LYS A CA 1
ATOM 759 C C . LYS A 1 92 ? 12.323 3.650 -18.220 1.00 94.12 92 LYS A C 1
ATOM 761 O O . LYS A 1 92 ? 12.737 2.504 -18.377 1.00 94.12 92 LYS A O 1
ATOM 766 N N . GLY A 1 93 ? 11.275 4.117 -18.895 1.00 93.62 93 GLY A N 1
ATOM 767 C CA . GLY A 1 93 ? 10.534 3.342 -19.896 1.00 93.62 93 GLY A CA 1
ATOM 768 C C . GLY A 1 93 ? 9.497 2.363 -19.334 1.00 93.62 93 GLY A C 1
ATOM 769 O O . GLY A 1 93 ? 8.698 1.836 -20.105 1.00 93.62 93 GLY A O 1
ATOM 770 N N . LYS A 1 94 ? 9.437 2.141 -18.013 1.00 94.25 94 LYS A N 1
ATOM 771 C CA . LYS A 1 94 ? 8.327 1.399 -17.393 1.00 94.25 94 LYS A CA 1
ATOM 772 C C . LYS A 1 94 ? 7.060 2.254 -17.378 1.00 94.25 94 LYS A C 1
ATOM 774 O O . LYS A 1 94 ? 7.118 3.481 -17.281 1.00 94.25 94 LYS A O 1
ATOM 779 N N . ALA A 1 95 ? 5.909 1.590 -17.439 1.00 95.00 95 ALA A N 1
ATOM 780 C CA . ALA A 1 95 ? 4.620 2.254 -17.312 1.00 95.00 95 ALA A CA 1
ATOM 781 C C . ALA A 1 95 ? 4.474 2.913 -15.928 1.00 95.00 95 ALA A C 1
ATOM 783 O O . ALA A 1 95 ? 4.873 2.345 -14.911 1.00 95.00 95 ALA A O 1
ATOM 784 N N . ILE A 1 96 ? 3.868 4.090 -15.891 1.00 94.12 96 ILE A N 1
ATOM 785 C CA . ILE A 1 96 ? 3.493 4.819 -14.676 1.00 94.12 96 ILE A CA 1
ATOM 786 C C . ILE A 1 96 ? 1.994 5.152 -14.733 1.00 94.12 96 ILE A C 1
ATOM 788 O O . ILE A 1 96 ? 1.334 4.932 -15.755 1.00 94.12 96 ILE A O 1
ATOM 792 N N . SER A 1 97 ? 1.428 5.652 -13.635 1.00 91.75 97 SER A N 1
ATOM 793 C CA . SER A 1 97 ? -0.003 5.952 -13.520 1.00 91.75 97 SER A CA 1
ATOM 794 C C . SER A 1 97 ? -0.523 6.828 -14.674 1.00 91.75 97 SER A C 1
ATOM 796 O O . SER A 1 97 ? 0.173 7.717 -15.175 1.00 91.75 97 SER A O 1
ATOM 798 N N . GLY A 1 98 ? -1.765 6.593 -15.106 1.00 87.81 98 GLY A N 1
ATOM 799 C CA . GLY A 1 98 ? -2.400 7.358 -16.186 1.00 87.81 98 GLY A CA 1
ATOM 800 C 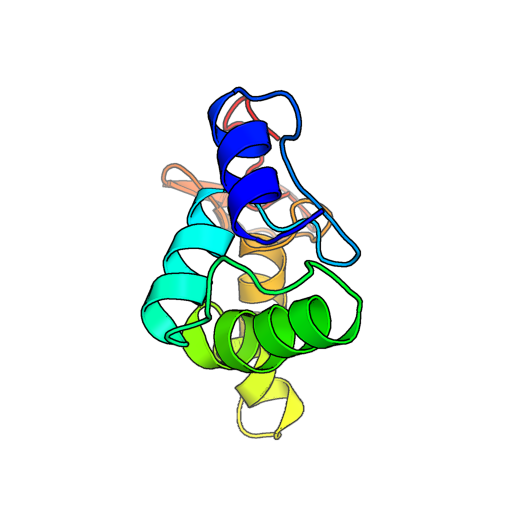C . GLY A 1 98 ? -1.912 7.011 -17.599 1.00 87.81 98 GLY A C 1
ATOM 801 O O . GLY A 1 98 ? -2.000 7.853 -18.486 1.00 87.81 98 GLY A O 1
ATOM 802 N N . GLY A 1 99 ? -1.373 5.805 -17.815 1.00 86.56 99 GLY A N 1
ATOM 803 C CA . GLY A 1 99 ? -0.991 5.308 -19.148 1.00 86.56 99 GLY A CA 1
ATOM 804 C C . GLY A 1 99 ? 0.297 5.912 -19.717 1.00 86.56 99 GLY A C 1
ATOM 805 O O . GLY A 1 99 ? 0.548 5.819 -20.915 1.00 86.56 99 GLY A O 1
ATOM 806 N N . ARG A 1 100 ? 1.108 6.547 -18.870 1.00 91.25 100 ARG A N 1
ATOM 807 C CA . ARG A 1 100 ? 2.363 7.204 -19.258 1.00 91.25 100 ARG A CA 1
ATOM 808 C C . ARG A 1 100 ? 3.550 6.280 -19.009 1.00 91.25 100 ARG A C 1
ATOM 810 O O . ARG A 1 100 ? 3.399 5.185 -18.470 1.00 91.25 100 ARG A O 1
ATOM 817 N N . VAL A 1 101 ? 4.742 6.741 -19.372 1.00 94.44 101 VAL A N 1
ATOM 818 C CA . VAL A 1 101 ? 6.005 6.038 -19.117 1.00 94.44 101 VAL A CA 1
ATOM 819 C C . VAL A 1 101 ? 6.966 6.918 -18.326 1.00 94.44 101 VAL A C 1
ATOM 821 O O . VAL A 1 101 ? 6.998 8.133 -18.516 1.00 94.44 101 VAL A O 1
ATOM 824 N N . ALA A 1 102 ? 7.749 6.298 -17.445 1.00 94.00 102 ALA A N 1
ATOM 825 C CA . ALA A 1 102 ? 8.821 6.960 -16.711 1.00 94.00 102 ALA A CA 1
ATOM 826 C C . ALA A 1 102 ? 9.839 7.563 -17.692 1.00 94.00 102 ALA A C 1
ATOM 828 O O . ALA A 1 102 ? 10.408 6.852 -18.527 1.00 94.00 102 ALA A O 1
ATOM 829 N N . THR A 1 103 ? 10.066 8.874 -17.605 1.00 92.31 103 THR A N 1
ATOM 830 C CA . THR A 1 103 ? 10.924 9.605 -18.552 1.00 92.31 103 THR A CA 1
ATOM 831 C C . THR A 1 103 ? 12.396 9.607 -18.141 1.00 92.31 103 THR A C 1
ATOM 833 O O . THR A 1 103 ? 13.270 9.767 -18.998 1.00 92.31 103 THR A O 1
ATOM 836 N N . PHE A 1 104 ? 12.685 9.357 -16.864 1.00 92.25 104 PHE A N 1
ATOM 837 C CA . PHE A 1 104 ? 14.031 9.231 -16.314 1.00 92.25 104 PHE A CA 1
ATOM 838 C C . PHE A 1 104 ? 14.088 8.126 -15.247 1.00 92.25 104 PHE A C 1
ATOM 840 O O . PHE A 1 104 ? 13.061 7.629 -14.790 1.00 92.25 104 PHE A O 1
ATOM 847 N N . GLU A 1 105 ? 15.299 7.701 -14.886 1.00 92.88 105 GLU A N 1
ATOM 848 C CA . GLU A 1 105 ? 15.489 6.718 -13.816 1.00 92.88 105 GLU A CA 1
ATOM 849 C C . GLU A 1 105 ? 15.061 7.307 -12.477 1.00 92.88 105 GLU A C 1
ATOM 851 O O . GLU A 1 105 ? 15.534 8.367 -12.074 1.00 92.88 105 GLU A O 1
ATOM 856 N N . GLY A 1 106 ? 14.174 6.609 -11.780 1.00 91.38 106 GLY A N 1
ATOM 857 C CA . GLY A 1 106 ? 13.666 7.065 -10.498 1.00 91.38 106 GLY A CA 1
ATOM 858 C C . GLY A 1 106 ? 12.440 7.976 -10.589 1.00 91.38 106 GLY A C 1
ATOM 859 O O . GLY A 1 106 ? 12.051 8.550 -9.575 1.00 91.38 106 GLY A O 1
ATOM 860 N N . SER A 1 107 ? 11.802 8.099 -11.761 1.00 91.50 107 SER A N 1
ATOM 861 C CA . SER A 1 107 ? 10.488 8.746 -11.888 1.00 91.50 107 SER A CA 1
ATOM 862 C C . SER A 1 107 ? 9.493 8.151 -10.883 1.00 91.50 107 SER A C 1
ATOM 864 O O . SER A 1 107 ? 9.376 6.932 -10.787 1.00 91.50 107 SER A O 1
ATOM 866 N N . SER A 1 108 ? 8.736 8.979 -10.158 1.00 92.25 108 SER A N 1
ATOM 867 C CA . SER A 1 108 ? 7.644 8.471 -9.313 1.00 92.25 108 SER A CA 1
ATOM 868 C C . SER A 1 108 ? 6.614 7.732 -10.171 1.00 92.25 108 SER A C 1
ATOM 870 O O . SER A 1 108 ? 6.262 8.193 -11.260 1.00 92.25 108 SER A O 1
ATOM 872 N N . TYR A 1 109 ? 6.065 6.621 -9.668 1.00 93.06 109 TYR A N 1
ATOM 873 C CA . TYR A 1 109 ? 4.951 5.931 -10.333 1.00 93.06 109 TYR A CA 1
ATOM 874 C C . TYR A 1 109 ? 3.735 6.850 -10.539 1.00 93.06 109 TYR A C 1
ATOM 876 O O . TYR A 1 109 ? 2.939 6.654 -11.458 1.00 93.06 109 TYR A O 1
ATOM 884 N N . TYR A 1 110 ? 3.600 7.867 -9.695 1.00 90.44 110 TYR A N 1
ATOM 885 C CA . TYR A 1 110 ? 2.502 8.822 -9.714 1.00 90.44 110 TYR A CA 1
ATOM 886 C C . TYR A 1 110 ? 2.856 10.144 -10.403 1.00 90.44 110 TYR A C 1
ATOM 888 O O . TYR A 1 110 ? 1.984 10.991 -10.555 1.00 90.44 110 TYR A O 1
ATOM 896 N N . GLN A 1 111 ? 4.098 10.313 -10.882 1.00 85.94 111 GLN A N 1
ATOM 897 C CA . GLN A 1 111 ? 4.586 11.556 -11.491 1.00 85.94 111 GLN A CA 1
ATOM 898 C C . GLN A 1 111 ? 3.548 12.144 -12.444 1.00 85.94 111 GLN A C 1
ATOM 900 O O . GLN A 1 111 ? 3.189 11.471 -13.396 1.00 85.94 111 GLN A O 1
ATOM 905 N N . GLY A 1 112 ? 3.102 13.387 -12.241 1.00 79.38 112 GLY A N 1
ATOM 906 C CA . GLY A 1 112 ? 2.186 14.116 -13.132 1.00 79.38 112 GLY A CA 1
ATOM 907 C C . GLY A 1 112 ? 0.704 13.728 -13.038 1.00 79.38 112 GLY A C 1
ATOM 908 O O . GLY A 1 112 ? -0.046 14.022 -13.963 1.00 79.38 112 GLY A O 1
ATOM 909 N N . ASP A 1 113 ? 0.286 13.078 -11.950 1.00 76.94 113 ASP A N 1
ATOM 910 C CA . ASP A 1 113 ? -1.131 12.927 -11.586 1.00 76.94 113 ASP A CA 1
ATOM 911 C C . ASP A 1 113 ? -1.716 14.164 -10.869 1.00 76.94 113 ASP A C 1
ATOM 913 O O . ASP A 1 113 ? -2.926 14.248 -10.669 1.00 76.94 113 ASP A O 1
ATOM 917 N N . GLY A 1 114 ? -0.862 15.131 -10.511 1.00 70.12 114 GLY A N 1
ATOM 918 C CA . GLY A 1 114 ? -1.239 16.368 -9.822 1.00 70.12 114 GLY A CA 1
ATOM 919 C C . GLY A 1 114 ? -1.571 16.188 -8.337 1.00 70.12 114 GLY A C 1
ATOM 920 O O . GLY A 1 114 ? -2.017 17.144 -7.706 1.00 70.12 114 GLY A O 1
ATOM 921 N N . LEU A 1 115 ? -1.374 14.986 -7.789 1.00 66.25 115 LEU A N 1
ATOM 922 C CA . LEU A 1 115 ? -1.659 14.632 -6.398 1.00 66.25 115 LEU A CA 1
ATOM 923 C C . LEU A 1 115 ? -0.389 14.317 -5.602 1.00 66.25 115 LEU A C 1
ATOM 925 O O . LEU A 1 115 ? -0.402 14.488 -4.384 1.00 66.25 115 LEU A O 1
ATOM 929 N N . ASN A 1 116 ? 0.669 13.857 -6.280 1.00 57.97 116 ASN A N 1
ATOM 930 C CA . ASN A 1 116 ? 1.918 13.388 -5.678 1.00 57.97 116 ASN A CA 1
ATOM 931 C C . ASN A 1 116 ? 3.161 14.094 -6.230 1.00 57.97 116 ASN A C 1
ATOM 933 O O . ASN A 1 116 ? 3.204 14.386 -7.450 1.00 57.97 116 ASN A O 1
#

Radius of gyration: 15.2 Å; chains: 1; bounding box: 28×33×38 Å

Foldseek 3Di:
DFQLVVLVCLVVVVQQFDDPQRHGNVLSVVLCVVVVDDRRHHPDPVVVVCSCPVDLCVPVLVQLVCVVVVNHDPLSNLVSVLVRDQQGFHQFQDAAPPRDTRNHTGHRSCPPVVPD

Secondary structure (DSSP, 8-state):
-BHHHHHHHHHTTS-SEETTTTEEHHHHHHHHHHHT--TTSB--HHHHHHIIIIIIIIIITHHHHHHHTTSS-HHHHHHHHHHH-TTSEEPTTSEEGGGEE-SSTTEETTTTSS--